Protein AF-A0A521IRU8-F1 (afdb_monomer)

Mean predicted aligned error: 8.03 Å

Secondary structure (DSSP, 8-state):
-------SS-HHHHHHHHHHHHHHHHHHHHHS-TTSHHHHHHHHHHHHHHHHHHHHHHHHHHH-S-HHHHHHHHHH-

Foldseek 3Di:
DPPPDPPVDDLVRLVVQLVVLCVLLVCLVPPPDPPDPVSVVSVVSNVVSVVSVVVVLVVVCVPDPDNPVVVVVVVVD

pLDDT: mean 81.01, std 11.08, range [40.91, 91.44]

Radius of gyration: 15.95 Å; Cα contacts (8 Å, |Δi|>4): 38; chains: 1; bounding box: 29×18×48 Å

Sequence (77 aa):
MQANRHLILNSFTLKIIAMSAVLIDHVALLFINPTLTIYILMRIIGRIAFILYAFFISEGVIHTKNTNKYLLRILYL

Structure (mmCIF, N/CA/C/O backbone):
data_AF-A0A521IRU8-F1
#
_entry.id   AF-A0A521IRU8-F1
#
loop_
_atom_site.group_PDB
_atom_site.id
_atom_site.type_symbol
_atom_site.label_atom_id
_atom_site.label_alt_id
_atom_site.label_comp_id
_atom_site.label_asym_id
_atom_site.label_entity_id
_atom_site.label_seq_id
_atom_site.pdbx_PDB_ins_code
_atom_site.Cartn_x
_atom_site.Cartn_y
_atom_site.Cartn_z
_atom_site.occupancy
_atom_site.B_iso_or_equiv
_atom_site.auth_seq_id
_atom_site.auth_comp_id
_atom_site.auth_asym_id
_atom_site.auth_atom_id
_atom_site.pdbx_PDB_model_num
ATOM 1 N N . MET A 1 1 ? -6.288 -9.324 24.864 1.00 40.91 1 MET A N 1
ATOM 2 C CA . MET A 1 1 ? -5.168 -10.261 25.082 1.00 40.91 1 MET A CA 1
ATOM 3 C C . MET A 1 1 ? -4.078 -9.898 24.089 1.00 40.91 1 MET A C 1
ATOM 5 O O . MET A 1 1 ? -4.203 -10.226 22.919 1.00 40.91 1 MET A O 1
ATOM 9 N N . GLN A 1 2 ? -3.092 -9.110 24.526 1.00 48.66 2 GLN A N 1
ATOM 10 C CA . GLN A 1 2 ? -1.926 -8.746 23.719 1.00 48.66 2 GLN A CA 1
ATOM 11 C C . GLN A 1 2 ? -1.041 -9.987 23.605 1.00 48.66 2 GLN A C 1
ATOM 13 O O . GLN A 1 2 ? -0.358 -10.362 24.555 1.00 48.66 2 GLN A O 1
ATOM 18 N N . ALA A 1 3 ? -1.128 -10.681 22.474 1.00 46.38 3 ALA A N 1
ATOM 19 C CA . ALA A 1 3 ? -0.208 -11.760 22.176 1.00 46.38 3 ALA A CA 1
ATOM 20 C C . ALA A 1 3 ? 1.146 -11.131 21.837 1.00 46.38 3 ALA A C 1
ATOM 22 O O . ALA A 1 3 ? 1.291 -10.495 20.796 1.00 46.38 3 ALA A O 1
ATOM 23 N N . ASN A 1 4 ? 2.122 -11.315 22.727 1.00 51.75 4 ASN A N 1
ATOM 24 C CA . ASN A 1 4 ? 3.546 -11.143 22.455 1.00 51.75 4 ASN A CA 1
ATOM 25 C C . ASN A 1 4 ? 3.940 -12.006 21.246 1.00 51.75 4 ASN A C 1
ATOM 27 O O . ASN A 1 4 ? 4.397 -13.138 21.398 1.00 51.75 4 ASN A O 1
ATOM 31 N N . ARG A 1 5 ? 3.745 -11.497 20.030 1.00 55.84 5 ARG A N 1
ATOM 32 C CA . ARG A 1 5 ? 4.386 -12.043 18.840 1.00 55.84 5 ARG A CA 1
ATOM 33 C C . ARG A 1 5 ? 5.555 -11.133 18.517 1.00 55.84 5 ARG A C 1
ATOM 35 O O . ARG A 1 5 ? 5.378 -10.055 17.962 1.00 55.84 5 ARG A O 1
ATOM 42 N N . HIS A 1 6 ? 6.745 -11.585 18.904 1.00 51.34 6 HIS A N 1
ATOM 43 C CA . HIS A 1 6 ? 8.022 -11.092 18.400 1.00 51.34 6 HIS A CA 1
ATOM 44 C C . HIS A 1 6 ? 8.053 -11.297 16.875 1.00 51.34 6 HIS A C 1
ATOM 46 O O . HIS A 1 6 ? 8.623 -12.259 16.364 1.00 51.34 6 HIS A O 1
ATOM 52 N N . LEU A 1 7 ? 7.392 -10.417 16.124 1.00 59.09 7 LEU A N 1
ATOM 53 C CA . LEU A 1 7 ? 7.748 -10.209 14.732 1.00 59.09 7 LEU A CA 1
ATOM 54 C C . LEU A 1 7 ? 9.147 -9.599 14.773 1.00 59.09 7 LEU A C 1
ATOM 56 O O . LEU A 1 7 ? 9.371 -8.577 15.415 1.00 59.09 7 LEU A O 1
ATOM 60 N N . ILE A 1 8 ? 10.104 -10.261 14.127 1.00 60.19 8 ILE A N 1
ATOM 61 C CA . ILE A 1 8 ? 11.516 -9.846 14.070 1.00 60.19 8 ILE A CA 1
ATOM 62 C C . ILE A 1 8 ? 11.649 -8.411 13.506 1.00 60.19 8 ILE A C 1
ATOM 64 O O . ILE A 1 8 ? 12.654 -7.738 13.714 1.00 60.19 8 ILE A O 1
ATOM 68 N N . LEU A 1 9 ? 10.605 -7.915 12.832 1.00 64.38 9 LEU A N 1
ATOM 69 C CA . LEU A 1 9 ? 10.508 -6.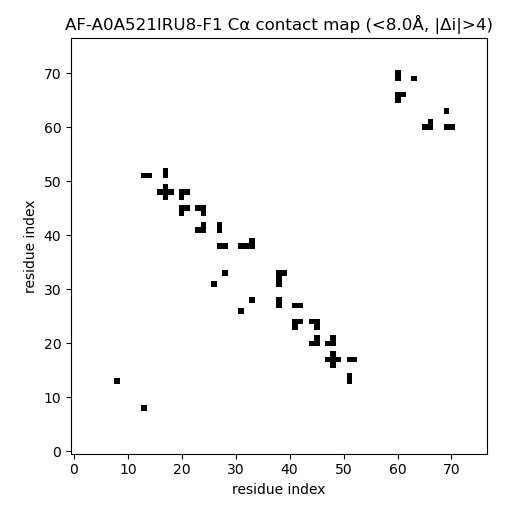587 12.247 1.00 64.38 9 LEU A CA 1
ATOM 70 C C . LEU A 1 9 ? 9.420 -5.751 12.934 1.00 64.38 9 LEU A C 1
ATOM 72 O O . LEU A 1 9 ? 8.287 -6.193 13.115 1.00 64.38 9 LEU A O 1
ATOM 76 N N . ASN A 1 10 ? 9.769 -4.506 13.259 1.00 80.38 10 ASN A N 1
ATOM 77 C CA . ASN A 1 10 ? 8.861 -3.525 13.845 1.00 80.38 10 ASN A CA 1
ATOM 78 C C . ASN A 1 10 ? 7.743 -3.145 12.852 1.00 80.38 10 ASN A C 1
ATOM 80 O O . ASN A 1 10 ? 8.015 -2.923 11.670 1.00 80.38 10 ASN A O 1
ATOM 84 N N . SER A 1 11 ? 6.503 -2.973 13.324 1.00 79.31 11 SER A N 1
ATOM 85 C CA . SER A 1 11 ? 5.353 -2.562 12.495 1.00 79.31 11 SER A CA 1
ATOM 86 C C . SER A 1 11 ? 5.602 -1.256 11.734 1.00 79.31 11 SER A C 1
ATOM 88 O O . SER A 1 11 ? 5.076 -1.057 10.641 1.00 79.31 11 SER A O 1
ATOM 90 N N . PHE A 1 12 ? 6.431 -0.368 12.288 1.00 83.62 12 PHE A N 1
ATOM 91 C CA . PHE A 1 12 ? 6.894 0.841 11.607 1.00 83.62 12 PHE A CA 1
ATOM 92 C C . PHE A 1 12 ? 7.747 0.524 10.367 1.00 83.62 12 PHE A C 1
ATOM 94 O O . PHE A 1 12 ? 7.501 1.067 9.291 1.00 83.62 12 PHE A O 1
ATOM 101 N N . THR A 1 13 ? 8.692 -0.410 10.486 1.00 86.62 13 THR A N 1
ATOM 102 C CA . THR A 1 13 ? 9.562 -0.842 9.385 1.00 86.62 13 THR A CA 1
ATOM 103 C C . THR A 1 13 ? 8.759 -1.496 8.266 1.00 86.62 13 THR A C 1
ATOM 105 O O . THR A 1 13 ? 8.953 -1.152 7.102 1.00 86.62 13 THR A O 1
ATOM 108 N N . LEU A 1 14 ? 7.802 -2.377 8.593 1.00 86.69 14 LEU A N 1
ATOM 109 C CA . LEU A 1 14 ? 6.941 -2.965 7.562 1.00 86.69 14 LEU A CA 1
ATOM 110 C C . LEU A 1 14 ? 6.117 -1.893 6.831 1.00 86.69 14 LEU A C 1
ATOM 112 O O . LEU A 1 14 ? 5.897 -2.022 5.629 1.00 86.69 14 LEU A O 1
ATOM 116 N N . LYS A 1 15 ? 5.651 -0.839 7.523 1.00 86.25 15 LYS A N 1
ATOM 117 C CA . LYS A 1 15 ? 4.880 0.241 6.878 1.00 86.25 15 LYS A CA 1
ATOM 118 C C . LYS A 1 15 ? 5.729 1.008 5.874 1.00 86.25 15 LYS A C 1
ATOM 120 O O . LYS A 1 15 ? 5.241 1.304 4.788 1.00 86.25 15 LYS A O 1
ATOM 125 N N . ILE A 1 16 ? 6.991 1.282 6.210 1.00 89.88 16 ILE A N 1
ATOM 126 C CA . ILE A 1 16 ? 7.941 1.918 5.288 1.00 89.88 16 ILE A CA 1
ATOM 127 C C . ILE A 1 16 ? 8.149 1.043 4.048 1.00 89.88 16 ILE A C 1
ATOM 129 O O . ILE A 1 16 ? 8.091 1.558 2.935 1.00 89.88 16 ILE A O 1
ATOM 133 N N . ILE A 1 17 ? 8.327 -0.270 4.229 1.00 89.75 17 ILE A N 1
ATOM 134 C CA . ILE A 1 17 ? 8.489 -1.221 3.117 1.00 89.75 17 ILE A CA 1
ATOM 135 C C . ILE A 1 17 ? 7.231 -1.265 2.237 1.00 89.75 17 ILE A C 1
ATOM 137 O O . ILE A 1 17 ? 7.330 -1.261 1.013 1.00 89.75 17 ILE A O 1
ATOM 141 N N . ALA A 1 18 ? 6.038 -1.280 2.835 1.00 89.62 18 ALA A N 1
ATOM 142 C CA . ALA A 1 18 ? 4.788 -1.266 2.077 1.00 89.62 18 ALA A CA 1
ATOM 143 C C . ALA A 1 18 ? 4.633 0.027 1.258 1.00 89.62 18 ALA A C 1
ATOM 145 O O . ALA A 1 18 ? 4.263 -0.020 0.084 1.00 89.62 18 ALA A O 1
ATOM 146 N N . MET A 1 19 ? 4.968 1.173 1.860 1.00 90.88 19 MET A N 1
ATOM 147 C CA . MET A 1 19 ? 4.870 2.479 1.210 1.00 90.88 19 MET A CA 1
ATOM 148 C C . MET A 1 19 ? 5.884 2.629 0.069 1.00 90.88 19 MET A C 1
ATOM 150 O O . MET A 1 19 ? 5.532 3.133 -0.997 1.00 90.88 19 MET A O 1
ATOM 154 N N . SER A 1 20 ? 7.118 2.148 0.253 1.00 90.69 20 SER A N 1
ATOM 155 C CA . SER A 1 20 ? 8.123 2.148 -0.814 1.00 90.69 20 SER A CA 1
ATOM 156 C C . SER A 1 20 ? 7.742 1.204 -1.957 1.00 90.69 20 SER A C 1
ATOM 158 O O . SER A 1 20 ? 7.891 1.576 -3.119 1.00 90.69 20 SER A O 1
ATOM 160 N N . ALA A 1 21 ? 7.178 0.030 -1.658 1.00 89.62 21 ALA A N 1
ATOM 161 C CA . ALA A 1 21 ? 6.723 -0.916 -2.674 1.00 89.62 21 ALA A CA 1
ATOM 162 C C . ALA A 1 21 ? 5.594 -0.343 -3.552 1.00 89.62 21 ALA A C 1
ATOM 164 O O . ALA A 1 21 ? 5.659 -0.474 -4.773 1.00 89.62 21 ALA A O 1
ATOM 165 N N . VAL A 1 22 ? 4.604 0.348 -2.967 1.00 90.81 22 VAL A N 1
ATOM 166 C CA . VAL A 1 22 ? 3.540 1.033 -3.734 1.00 90.81 22 VAL A CA 1
ATOM 167 C C . VAL A 1 22 ? 4.083 2.205 -4.559 1.00 90.81 22 VAL A C 1
ATOM 169 O O . VAL A 1 22 ? 3.635 2.430 -5.683 1.00 90.81 22 VAL A O 1
ATOM 172 N N . LEU A 1 23 ? 5.076 2.930 -4.036 1.00 91.44 23 LEU A N 1
ATOM 173 C CA . LEU A 1 23 ? 5.732 4.016 -4.766 1.00 91.44 23 LEU A CA 1
ATOM 174 C C . LEU A 1 23 ? 6.459 3.497 -6.007 1.00 91.44 23 LEU A C 1
ATOM 176 O O . LEU A 1 23 ? 6.235 4.010 -7.100 1.00 91.44 23 LEU A O 1
ATOM 180 N N . ILE A 1 24 ? 7.287 2.460 -5.853 1.00 87.50 24 ILE A N 1
ATOM 181 C CA . ILE A 1 24 ? 8.009 1.821 -6.967 1.00 87.50 24 ILE A CA 1
ATOM 182 C C . ILE A 1 24 ? 7.019 1.322 -8.024 1.00 87.50 24 ILE A C 1
ATOM 184 O O . ILE A 1 24 ? 7.227 1.506 -9.221 1.00 87.50 24 ILE A O 1
ATOM 188 N N . ASP A 1 25 ? 5.919 0.732 -7.574 1.00 87.00 25 ASP A N 1
ATOM 189 C CA . ASP A 1 25 ? 4.848 0.216 -8.411 1.00 87.00 25 ASP A CA 1
ATOM 190 C C . ASP A 1 25 ? 4.130 1.308 -9.236 1.00 87.00 25 ASP A C 1
ATOM 192 O O . ASP A 1 25 ? 3.853 1.111 -10.424 1.00 87.00 25 ASP A O 1
ATOM 196 N N . HIS A 1 26 ? 3.864 2.476 -8.643 1.00 88.56 26 HIS A N 1
ATOM 197 C CA . HIS A 1 26 ? 3.271 3.628 -9.336 1.00 88.56 26 HIS A CA 1
ATOM 198 C C . HIS A 1 26 ? 4.265 4.331 -10.264 1.00 88.56 26 HIS A C 1
ATOM 200 O O . HIS A 1 26 ? 3.897 4.724 -11.370 1.00 88.56 26 HIS A O 1
ATOM 206 N N . VAL A 1 27 ? 5.535 4.436 -9.863 1.00 87.62 27 VAL A N 1
ATOM 207 C CA . VAL A 1 27 ? 6.603 4.949 -10.732 1.00 87.62 27 VAL A CA 1
ATOM 208 C C . VAL A 1 27 ? 6.767 4.046 -11.956 1.00 87.62 27 VAL A C 1
ATOM 210 O O . VAL A 1 27 ? 6.856 4.551 -13.072 1.00 87.62 27 VAL A O 1
ATOM 213 N N . ALA A 1 28 ? 6.721 2.721 -11.790 1.00 85.06 28 ALA A N 1
ATOM 214 C CA . ALA A 1 28 ? 6.747 1.789 -12.916 1.00 85.06 28 ALA A CA 1
ATOM 215 C C . ALA A 1 28 ? 5.551 1.982 -13.858 1.00 85.06 28 ALA A C 1
ATOM 217 O O . ALA A 1 28 ? 5.715 1.950 -15.072 1.00 85.06 28 ALA A O 1
ATOM 218 N N . LEU A 1 29 ? 4.355 2.210 -13.310 1.00 84.62 29 LEU A N 1
ATOM 219 C CA . LEU A 1 29 ? 3.150 2.425 -14.109 1.00 84.62 29 LEU A CA 1
ATOM 220 C C . L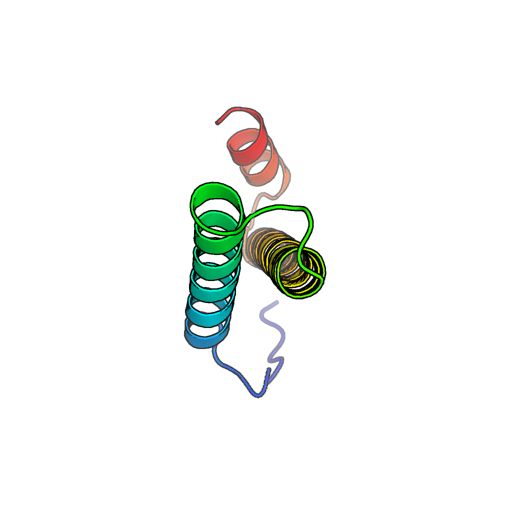EU A 1 29 ? 3.188 3.734 -14.912 1.00 84.62 29 LEU A C 1
ATOM 222 O O . LEU A 1 29 ? 2.695 3.764 -16.036 1.00 84.62 29 LEU A O 1
ATOM 226 N N . LEU A 1 30 ? 3.768 4.795 -14.348 1.00 85.56 30 LEU A N 1
ATOM 227 C CA . LEU A 1 30 ? 3.809 6.120 -14.974 1.00 85.56 30 LEU A CA 1
ATOM 228 C C . LEU A 1 30 ? 4.997 6.311 -15.926 1.00 85.56 30 LEU A C 1
ATOM 230 O O . LEU A 1 30 ? 4.855 6.994 -16.937 1.00 85.56 30 LEU A O 1
ATOM 234 N N . PHE A 1 31 ? 6.162 5.738 -15.610 1.00 84.50 31 PHE A N 1
ATOM 235 C CA . PHE A 1 31 ? 7.414 6.039 -16.316 1.00 84.50 31 PHE A CA 1
ATOM 236 C C . PHE A 1 31 ? 7.950 4.888 -17.173 1.00 84.50 31 PHE A C 1
ATOM 238 O O . PHE A 1 31 ? 8.806 5.131 -18.024 1.00 84.50 31 PHE A O 1
ATOM 245 N N . ILE A 1 32 ? 7.491 3.646 -16.980 1.00 83.06 32 ILE A N 1
ATOM 246 C CA . ILE A 1 32 ? 8.042 2.483 -17.690 1.00 83.06 32 ILE A CA 1
ATOM 247 C C . ILE A 1 32 ? 7.063 1.985 -18.745 1.00 83.06 32 ILE A C 1
ATOM 249 O O . ILE A 1 32 ? 5.885 1.755 -18.487 1.00 83.06 32 ILE A O 1
ATOM 253 N N . ASN A 1 33 ? 7.587 1.773 -19.953 1.00 80.62 33 ASN A N 1
ATOM 254 C CA . ASN A 1 33 ? 6.816 1.225 -21.055 1.00 80.62 33 ASN A CA 1
ATOM 255 C C . ASN A 1 33 ? 6.402 -0.233 -20.747 1.00 80.62 33 ASN A C 1
ATOM 257 O O . ASN A 1 33 ? 7.274 -1.052 -20.436 1.00 80.62 33 ASN A O 1
ATOM 261 N N . PRO A 1 34 ? 5.109 -0.586 -20.880 1.00 78.50 34 PRO A N 1
ATOM 262 C CA . PRO A 1 34 ? 4.584 -1.914 -20.542 1.00 78.50 34 PRO A CA 1
ATOM 263 C C . PRO A 1 34 ? 5.192 -3.063 -21.359 1.00 78.50 34 PRO A C 1
ATOM 265 O O . PRO A 1 34 ? 5.054 -4.224 -20.984 1.00 78.50 34 PRO A O 1
ATOM 268 N N . THR A 1 35 ? 5.888 -2.754 -22.454 1.00 78.94 35 THR A N 1
ATOM 269 C CA . THR A 1 35 ? 6.555 -3.742 -23.316 1.00 78.94 35 THR A CA 1
ATOM 270 C C . THR A 1 35 ? 7.854 -4.290 -22.704 1.00 78.94 35 THR A C 1
ATOM 272 O O . THR A 1 35 ? 8.334 -5.342 -23.122 1.00 78.94 35 THR A O 1
ATOM 275 N N . LEU A 1 36 ? 8.447 -3.613 -21.711 1.00 84.75 36 LEU A N 1
ATOM 276 C CA . LEU A 1 36 ? 9.652 -4.112 -21.044 1.00 84.75 36 LEU A CA 1
ATOM 277 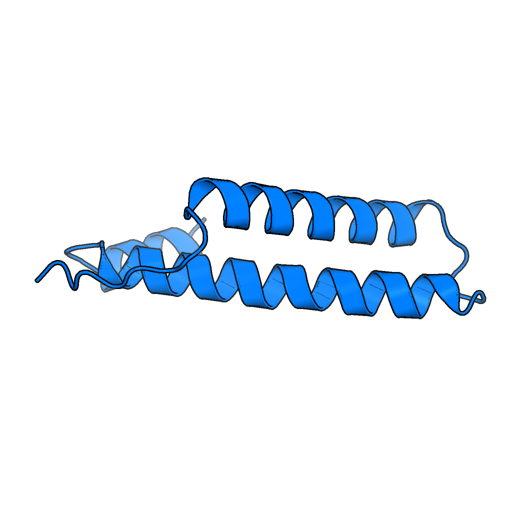C C . LEU A 1 36 ? 9.322 -5.134 -19.949 1.00 84.75 36 LEU A C 1
ATOM 279 O O . LEU A 1 36 ? 8.495 -4.890 -19.075 1.00 84.75 36 LEU A O 1
ATOM 283 N N . THR A 1 37 ? 10.104 -6.212 -19.876 1.00 83.69 37 THR A N 1
ATOM 284 C CA . THR A 1 37 ? 10.02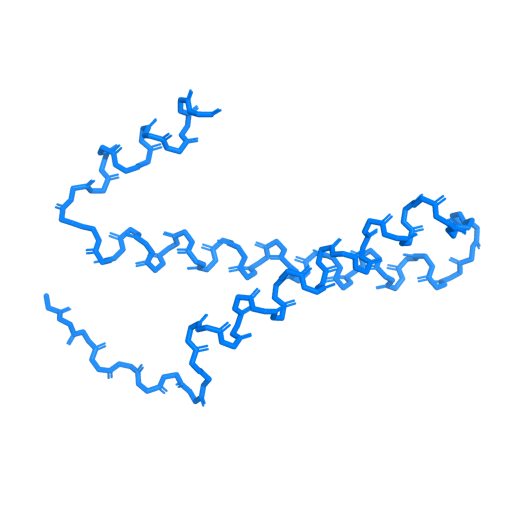6 -7.226 -18.806 1.00 83.69 37 THR A CA 1
ATOM 285 C C . THR A 1 37 ? 10.161 -6.634 -17.393 1.00 83.69 37 THR A C 1
ATOM 287 O O . THR A 1 37 ? 9.566 -7.146 -16.445 1.00 83.69 37 THR A O 1
ATOM 290 N N . ILE A 1 38 ? 10.890 -5.519 -17.238 1.00 81.81 38 ILE A N 1
ATOM 291 C CA . ILE A 1 38 ? 11.048 -4.828 -15.948 1.00 81.81 38 ILE A CA 1
ATOM 292 C C . ILE A 1 38 ? 9.712 -4.289 -15.407 1.00 81.81 38 ILE A C 1
ATOM 294 O O . ILE A 1 38 ? 9.503 -4.289 -14.196 1.00 81.81 38 ILE A O 1
ATOM 298 N N . TYR A 1 39 ? 8.775 -3.913 -16.287 1.00 85.75 39 TYR A N 1
ATOM 299 C CA . TYR A 1 39 ? 7.440 -3.453 -15.902 1.00 85.75 39 TYR A CA 1
ATOM 300 C C . TYR A 1 39 ? 6.675 -4.551 -15.154 1.00 85.75 39 TYR A C 1
ATOM 302 O O . TYR A 1 39 ? 6.128 -4.318 -14.075 1.00 85.75 39 TYR A O 1
ATOM 310 N N . ILE A 1 40 ? 6.695 -5.777 -15.688 1.00 83.44 40 ILE A N 1
ATOM 311 C CA . ILE A 1 40 ? 6.028 -6.938 -15.082 1.00 83.44 40 ILE A CA 1
ATOM 312 C C . ILE A 1 40 ? 6.638 -7.250 -13.712 1.00 83.44 40 ILE A C 1
ATOM 314 O O . ILE A 1 40 ? 5.900 -7.454 -12.748 1.00 83.44 40 ILE A O 1
ATOM 318 N N . LEU A 1 41 ? 7.970 -7.229 -13.600 1.00 85.69 41 LEU A N 1
ATOM 319 C CA . LEU A 1 41 ? 8.663 -7.445 -12.326 1.00 85.69 41 LEU A CA 1
ATOM 320 C C . LEU A 1 41 ? 8.265 -6.399 -11.276 1.00 85.69 41 LEU A C 1
ATOM 322 O O . LEU A 1 41 ? 7.943 -6.756 -10.142 1.00 85.69 41 LEU A O 1
ATOM 326 N N . MET A 1 42 ? 8.208 -5.121 -11.651 1.00 82.75 42 MET A N 1
ATOM 327 C CA . MET A 1 42 ? 7.796 -4.052 -10.736 1.00 82.75 42 MET A CA 1
ATOM 328 C C . MET A 1 42 ? 6.321 -4.167 -10.329 1.00 82.75 42 MET A C 1
ATOM 330 O O . MET A 1 42 ? 6.007 -3.950 -9.159 1.00 82.75 42 MET A O 1
ATOM 334 N N . ARG A 1 43 ? 5.426 -4.614 -11.225 1.00 84.38 43 ARG A N 1
ATOM 335 C CA . ARG A 1 43 ? 4.029 -4.914 -10.848 1.00 84.38 43 ARG A CA 1
ATOM 336 C C . ARG A 1 43 ? 3.912 -6.088 -9.884 1.00 84.38 43 ARG A C 1
ATOM 338 O O . ARG A 1 43 ? 3.034 -6.069 -9.022 1.00 84.38 43 ARG A O 1
ATOM 345 N N . ILE A 1 44 ? 4.759 -7.112 -10.004 1.00 87.00 44 ILE A N 1
ATOM 346 C CA . ILE A 1 44 ? 4.783 -8.227 -9.043 1.00 87.00 44 ILE A CA 1
ATOM 347 C C . ILE A 1 44 ? 5.190 -7.712 -7.658 1.00 87.00 44 ILE A C 1
ATOM 349 O O . ILE A 1 44 ? 4.540 -8.054 -6.670 1.00 87.00 44 ILE A O 1
ATOM 353 N N . ILE A 1 45 ? 6.191 -6.831 -7.584 1.00 86.06 45 ILE A N 1
ATOM 354 C CA . ILE A 1 45 ? 6.605 -6.192 -6.325 1.00 86.06 45 ILE A CA 1
ATOM 355 C C . ILE A 1 45 ? 5.455 -5.367 -5.730 1.00 86.06 45 ILE A C 1
ATOM 357 O O . ILE A 1 45 ? 5.170 -5.478 -4.537 1.00 86.06 45 ILE A O 1
ATOM 361 N N . GLY A 1 46 ? 4.719 -4.613 -6.548 1.00 84.56 46 GLY A N 1
ATOM 362 C CA . GLY A 1 46 ? 3.538 -3.884 -6.082 1.00 84.56 46 GLY A CA 1
ATOM 363 C C . GLY A 1 46 ? 2.424 -4.769 -5.524 1.00 84.56 46 GLY A C 1
ATOM 364 O O . GLY A 1 46 ? 1.726 -4.374 -4.591 1.00 84.56 46 GLY A O 1
ATOM 365 N N . ARG A 1 47 ? 2.277 -6.008 -6.011 1.00 87.75 47 ARG A N 1
ATOM 366 C CA . ARG A 1 47 ? 1.324 -6.971 -5.423 1.00 87.75 47 ARG A CA 1
ATOM 367 C C . ARG A 1 47 ? 1.719 -7.397 -4.010 1.00 87.75 47 ARG A C 1
ATOM 369 O O . ARG A 1 47 ? 0.838 -7.674 -3.200 1.00 87.75 47 ARG A O 1
ATOM 376 N N . ILE A 1 48 ? 3.010 -7.398 -3.680 1.00 88.06 48 ILE A N 1
ATOM 377 C CA . ILE A 1 48 ? 3.474 -7.652 -2.308 1.00 88.06 48 ILE A CA 1
ATOM 378 C C . ILE A 1 48 ? 3.031 -6.512 -1.383 1.00 88.06 48 ILE A C 1
ATOM 380 O O . ILE A 1 48 ? 2.610 -6.775 -0.256 1.00 88.06 48 ILE A O 1
ATOM 384 N N . ALA A 1 49 ? 3.028 -5.263 -1.868 1.00 88.75 49 ALA A N 1
ATOM 385 C CA . ALA A 1 49 ? 2.505 -4.126 -1.108 1.00 88.75 49 ALA A CA 1
ATOM 386 C C . ALA A 1 49 ? 1.043 -4.357 -0.698 1.00 88.75 49 ALA A C 1
ATOM 388 O O . ALA A 1 49 ? 0.686 -4.131 0.455 1.00 88.75 49 ALA A O 1
ATOM 389 N N . PHE A 1 50 ? 0.214 -4.892 -1.601 1.00 87.69 50 PHE A N 1
ATOM 390 C CA . PHE A 1 50 ? -1.175 -5.236 -1.287 1.00 87.69 50 PHE A CA 1
ATOM 391 C C . PHE A 1 50 ? -1.289 -6.259 -0.144 1.00 87.69 50 PHE A C 1
ATOM 393 O O . PHE A 1 50 ? -2.073 -6.054 0.782 1.00 87.69 50 PHE A O 1
ATOM 400 N N . ILE A 1 51 ? -0.474 -7.321 -0.160 1.00 88.44 51 ILE A N 1
ATOM 401 C CA . ILE A 1 51 ? -0.450 -8.332 0.914 1.00 88.44 51 ILE A CA 1
ATOM 402 C C . ILE A 1 51 ? -0.049 -7.691 2.253 1.00 88.44 51 ILE A C 1
ATOM 404 O O . ILE A 1 51 ? -0.652 -7.985 3.286 1.00 88.44 51 ILE A O 1
ATOM 408 N N . LEU A 1 52 ? 0.920 -6.770 2.240 1.00 90.19 52 LEU A N 1
ATOM 409 C CA . LEU A 1 52 ? 1.340 -6.029 3.434 1.00 90.19 52 LEU A CA 1
ATOM 410 C C . LEU A 1 52 ? 0.230 -5.114 3.973 1.00 90.19 52 LEU A C 1
ATOM 412 O O . LEU A 1 52 ? 0.009 -5.061 5.183 1.00 90.19 52 LEU A O 1
ATOM 416 N N . TYR A 1 53 ? -0.511 -4.428 3.101 1.00 88.19 53 TYR A N 1
ATOM 417 C CA . TYR A 1 53 ? -1.655 -3.616 3.522 1.00 88.19 53 TYR A CA 1
ATOM 418 C C . TYR A 1 53 ? -2.790 -4.468 4.100 1.00 88.19 53 TYR A C 1
ATOM 420 O O . TYR A 1 53 ? -3.348 -4.105 5.137 1.00 88.19 53 TYR A O 1
ATOM 428 N N . ALA A 1 54 ? -3.086 -5.627 3.505 1.00 88.81 54 ALA A N 1
ATOM 429 C CA . ALA A 1 54 ? -4.057 -6.573 4.056 1.00 88.81 54 ALA A CA 1
ATOM 430 C C . ALA A 1 54 ? -3.638 -7.072 5.452 1.00 88.81 54 ALA A C 1
ATOM 432 O O . ALA A 1 54 ? -4.463 -7.132 6.367 1.00 88.81 54 ALA A O 1
ATOM 433 N N . PHE A 1 55 ? -2.345 -7.347 5.647 1.00 87.88 55 PHE A N 1
ATOM 434 C CA . PHE A 1 55 ? -1.791 -7.678 6.958 1.00 87.88 55 PHE A CA 1
ATOM 435 C C . PHE A 1 55 ? -2.003 -6.544 7.976 1.00 87.88 55 PHE A C 1
ATOM 437 O O . PHE A 1 55 ? -2.468 -6.801 9.086 1.00 87.88 55 PHE A O 1
ATOM 444 N N . PHE A 1 56 ? -1.761 -5.283 7.603 1.00 86.06 56 PHE A N 1
ATOM 445 C CA . PHE A 1 56 ? -2.013 -4.152 8.505 1.00 86.06 56 PHE A CA 1
ATOM 446 C C . PHE A 1 56 ? -3.483 -3.967 8.871 1.00 86.06 56 PHE A C 1
ATOM 448 O O . PHE A 1 56 ? -3.774 -3.585 10.005 1.00 86.06 56 PHE A O 1
ATOM 455 N N . ILE A 1 57 ? -4.404 -4.244 7.946 1.00 85.81 57 ILE A N 1
ATOM 456 C CA . ILE A 1 57 ? -5.841 -4.226 8.241 1.00 85.81 57 ILE A CA 1
ATOM 457 C C . ILE A 1 57 ? -6.166 -5.311 9.273 1.00 85.81 57 ILE A C 1
ATOM 459 O O . ILE A 1 57 ? -6.831 -5.021 10.267 1.00 85.81 57 ILE A O 1
ATOM 463 N N . SER A 1 58 ? -5.647 -6.531 9.093 1.00 85.25 58 SER A N 1
ATOM 464 C CA . SER A 1 58 ? -5.820 -7.628 10.056 1.00 85.25 58 SER A CA 1
ATOM 465 C C . SER A 1 58 ? -5.274 -7.270 11.444 1.00 85.25 58 SER A C 1
ATOM 467 O O . SER A 1 58 ? -5.966 -7.443 12.447 1.00 85.25 58 SER A O 1
ATOM 469 N N . GLU A 1 59 ? -4.068 -6.706 11.520 1.00 84.38 59 GLU A N 1
ATOM 470 C CA . GLU A 1 59 ? -3.484 -6.227 12.781 1.00 84.38 59 GLU A CA 1
ATOM 471 C C . GLU A 1 59 ? -4.334 -5.124 13.433 1.00 84.38 59 GLU A C 1
ATOM 473 O O . GLU A 1 59 ? -4.537 -5.127 14.651 1.00 84.38 59 GLU A O 1
ATOM 478 N N . GLY A 1 60 ? -4.888 -4.207 1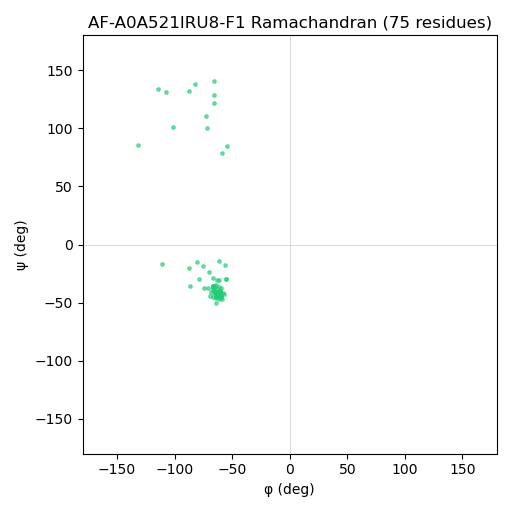2.633 1.00 82.44 60 GLY A N 1
ATOM 479 C CA . GLY A 1 60 ? -5.787 -3.147 13.094 1.00 82.44 60 GLY A CA 1
ATOM 480 C C . GLY A 1 60 ? -7.107 -3.671 13.665 1.00 82.44 60 GLY A C 1
ATOM 481 O O . GLY A 1 60 ? -7.598 -3.131 14.661 1.00 82.44 60 GLY A O 1
ATOM 482 N N . VAL A 1 61 ? -7.647 -4.747 13.084 1.00 82.75 61 VAL A N 1
ATOM 483 C CA . VAL A 1 61 ? -8.837 -5.456 13.582 1.00 82.75 61 VAL A CA 1
ATOM 484 C C . VAL A 1 61 ? -8.538 -6.127 14.924 1.00 82.75 61 VAL A C 1
ATOM 486 O O .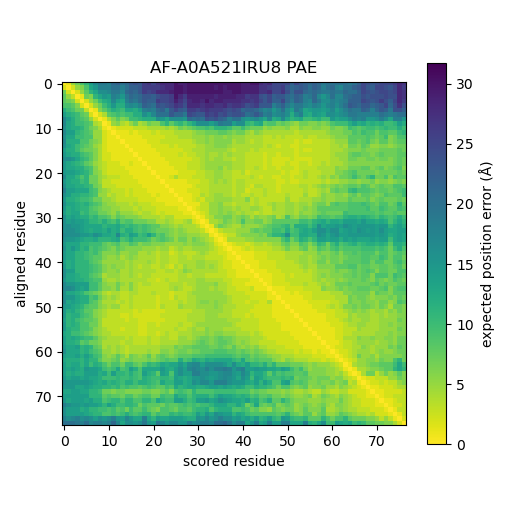 VAL A 1 61 ? -9.320 -5.968 15.857 1.00 82.75 61 VAL A O 1
ATOM 489 N N . ILE A 1 62 ? -7.399 -6.813 15.056 1.00 80.75 62 ILE A N 1
ATOM 490 C CA . ILE A 1 62 ? -7.004 -7.514 16.293 1.00 80.75 62 ILE A CA 1
ATOM 491 C C . ILE A 1 62 ? -6.789 -6.535 17.459 1.00 80.75 62 ILE A C 1
ATOM 493 O O . ILE A 1 62 ? -7.165 -6.825 18.596 1.00 80.75 62 ILE A O 1
ATOM 497 N 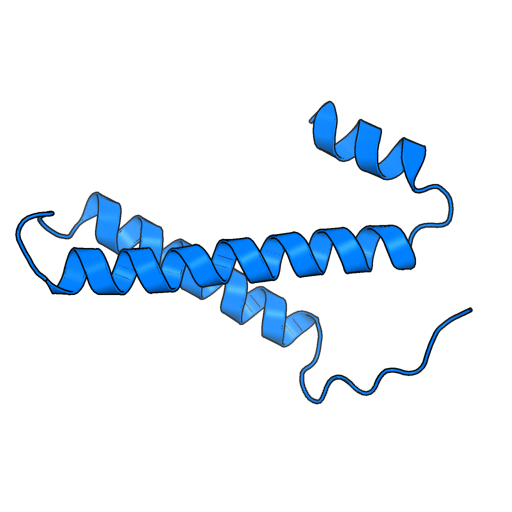N . HIS A 1 63 ? -6.208 -5.364 17.189 1.00 80.31 63 HIS A N 1
ATOM 498 C CA . HIS A 1 63 ? -5.965 -4.337 18.209 1.00 80.31 63 HIS A CA 1
ATOM 499 C C . HIS A 1 63 ? -7.205 -3.492 18.538 1.00 80.31 63 HIS A C 1
ATOM 501 O O . HIS A 1 63 ? -7.238 -2.800 19.558 1.00 80.31 63 HIS A O 1
ATOM 507 N N . THR A 1 64 ? -8.237 -3.540 17.698 1.00 81.81 64 THR A N 1
ATOM 508 C CA . THR A 1 64 ? -9.474 -2.787 17.888 1.00 81.81 64 THR A CA 1
ATOM 509 C C . THR A 1 64 ? -10.468 -3.561 18.752 1.00 81.81 64 THR A C 1
ATOM 511 O O . THR A 1 64 ? -10.809 -4.707 18.485 1.00 81.81 64 THR A O 1
ATOM 514 N N . LYS A 1 65 ? -11.043 -2.888 19.757 1.00 75.12 65 LYS A N 1
ATOM 515 C CA . LYS A 1 65 ? -12.093 -3.460 20.621 1.00 75.12 65 LYS A CA 1
ATOM 516 C C . LYS A 1 65 ? -13.443 -3.660 19.905 1.00 75.12 65 LYS A C 1
ATOM 518 O O . LYS A 1 65 ? -14.256 -4.457 20.356 1.00 75.12 65 LYS A O 1
ATOM 523 N N . ASN A 1 66 ? -13.713 -2.922 18.824 1.00 81.94 66 ASN A N 1
ATOM 524 C CA . ASN A 1 66 ? -14.965 -2.996 18.061 1.00 81.94 66 ASN A CA 1
ATOM 525 C C . ASN A 1 66 ? -14.699 -3.106 16.550 1.00 81.94 66 ASN A C 1
ATOM 527 O O . ASN A 1 66 ? -14.661 -2.109 15.826 1.00 81.94 66 ASN A O 1
ATOM 531 N N . THR A 1 67 ? -14.490 -4.339 16.098 1.00 79.69 67 THR A N 1
ATOM 532 C CA . THR A 1 67 ? -14.113 -4.693 14.722 1.00 79.69 67 THR A CA 1
ATOM 533 C C . THR A 1 67 ? -15.160 -4.263 13.695 1.00 79.69 67 THR A C 1
ATOM 535 O O . THR A 1 67 ? -14.802 -3.703 12.663 1.00 79.69 67 THR A O 1
ATOM 538 N N . ASN A 1 68 ? -16.451 -4.416 14.006 1.00 77.44 68 ASN A N 1
ATOM 539 C CA . ASN A 1 68 ? -17.552 -4.041 13.113 1.00 77.44 68 ASN A CA 1
ATOM 540 C C . ASN A 1 68 ? -17.575 -2.536 12.814 1.00 77.44 68 ASN A C 1
ATOM 542 O O . ASN A 1 68 ? -17.720 -2.142 11.660 1.00 77.44 68 ASN A O 1
ATOM 546 N N . LYS A 1 69 ? -17.370 -1.680 13.828 1.00 81.44 69 LYS A N 1
ATOM 547 C CA . LYS A 1 69 ? -17.261 -0.226 13.605 1.00 81.44 69 LYS A CA 1
ATOM 548 C C . LYS A 1 69 ? -16.013 0.146 12.804 1.00 81.44 69 LYS A C 1
ATOM 550 O O . LYS A 1 69 ? -16.063 1.082 12.015 1.00 81.44 69 LYS A O 1
ATOM 555 N N . TYR A 1 70 ? -14.905 -0.564 13.005 1.00 83.81 70 TYR A N 1
ATOM 556 C CA . TYR A 1 70 ? -13.664 -0.322 12.268 1.00 83.81 70 TYR A CA 1
ATOM 557 C C . TYR A 1 70 ? -13.780 -0.710 10.790 1.00 83.81 70 TYR A C 1
ATOM 559 O O . TYR A 1 70 ? -13.416 0.089 9.932 1.00 83.81 70 TYR A O 1
ATOM 567 N N . LEU A 1 71 ? -14.367 -1.870 10.485 1.00 82.75 71 LEU A N 1
ATOM 568 C CA . LEU A 1 71 ? -14.622 -2.292 9.105 1.00 82.75 71 LEU A CA 1
A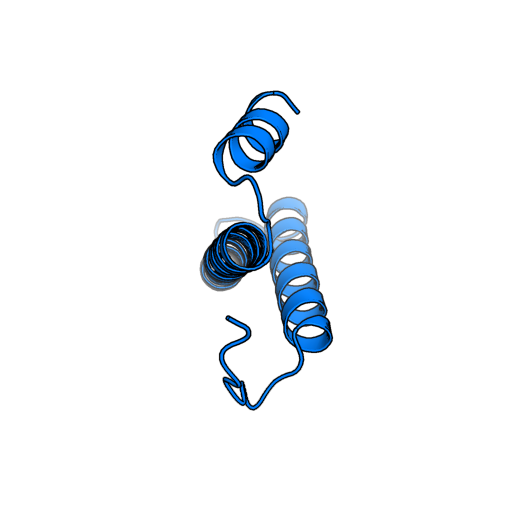TOM 569 C C . LEU A 1 71 ? -15.629 -1.375 8.402 1.00 82.75 71 LEU A C 1
ATOM 571 O O . LEU A 1 71 ? -15.374 -0.966 7.274 1.00 82.75 71 LEU A O 1
ATOM 575 N N . LEU A 1 72 ? -16.718 -0.978 9.074 1.00 85.06 72 LEU A N 1
ATOM 576 C CA . LEU A 1 72 ? -17.661 0.009 8.530 1.00 85.06 72 LEU A CA 1
ATOM 577 C C . LEU A 1 72 ? -16.985 1.353 8.244 1.00 85.06 72 LEU A C 1
ATOM 579 O O . LEU A 1 72 ? -17.291 1.987 7.241 1.00 85.06 72 LEU A O 1
ATOM 583 N N . ARG A 1 73 ? -16.042 1.778 9.092 1.00 82.50 73 ARG A N 1
ATOM 584 C CA . ARG A 1 73 ? -15.273 3.005 8.868 1.00 82.50 73 ARG A CA 1
ATOM 585 C C . ARG A 1 73 ? -14.355 2.901 7.653 1.00 82.50 73 ARG A C 1
ATOM 587 O O . ARG A 1 73 ? -14.207 3.900 6.974 1.00 82.50 73 ARG A O 1
ATOM 594 N N . ILE A 1 74 ? -13.748 1.742 7.396 1.00 82.88 74 ILE A N 1
ATOM 595 C CA . ILE A 1 74 ? -12.926 1.518 6.194 1.00 82.88 74 ILE A CA 1
ATOM 596 C C . ILE A 1 74 ? -13.795 1.445 4.935 1.00 82.88 74 ILE A C 1
ATOM 598 O O . ILE A 1 74 ? -13.368 1.912 3.895 1.00 82.88 74 ILE A O 1
ATOM 602 N N . LEU A 1 75 ? -14.986 0.849 5.023 1.00 82.88 75 LEU A N 1
ATOM 603 C CA . LEU A 1 75 ? -15.869 0.650 3.871 1.00 82.88 75 LEU A CA 1
ATOM 604 C C . LEU A 1 75 ? -16.638 1.918 3.473 1.00 82.88 75 LEU A C 1
ATOM 606 O O . LEU A 1 75 ? -17.000 2.067 2.312 1.00 82.88 75 LEU A O 1
ATOM 610 N N . TYR A 1 76 ? -16.930 2.795 4.436 1.00 82.62 76 TYR A N 1
ATOM 611 C CA . TYR A 1 76 ? -17.647 4.050 4.193 1.00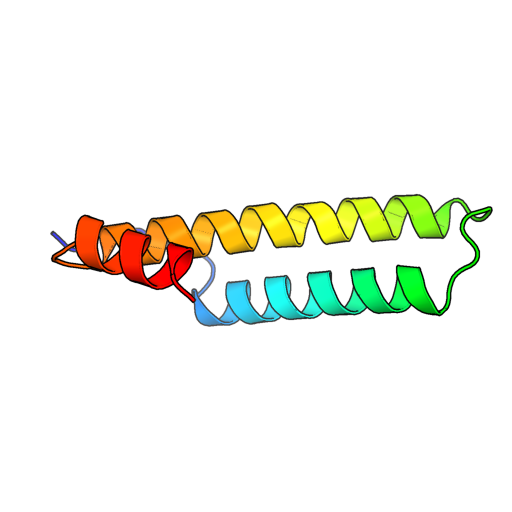 82.62 76 TYR A CA 1
ATOM 612 C C . TYR A 1 76 ? -16.727 5.226 3.810 1.00 82.62 76 TYR A C 1
ATOM 614 O O . TYR A 1 76 ? -17.217 6.213 3.264 1.00 82.62 76 TYR A O 1
ATOM 622 N N . LEU A 1 77 ? -15.427 5.150 4.122 1.00 68.69 77 LEU A N 1
ATOM 623 C CA . LEU A 1 77 ? -14.409 6.104 3.651 1.00 68.69 77 LEU A CA 1
ATOM 624 C C . LEU A 1 77 ? -14.004 5.793 2.209 1.00 68.69 77 LEU A C 1
ATOM 626 O O . LEU A 1 77 ? -13.784 6.773 1.467 1.00 68.69 77 LEU A O 1
#

Solvent-accessible surface area (backbone atoms only — not comparable to full-atom values): 4478 Å² total; per-residue (Å²): 134,87,74,89,67,86,60,97,61,55,73,68,57,55,49,53,53,30,53,50,28,44,48,51,26,49,50,33,68,75,74,43,63,81,88,41,72,66,36,58,54,36,50,55,48,25,53,52,19,52,56,49,50,54,50,51,51,52,52,52,41,73,74,40,96,54,45,69,64,51,52,49,53,64,72,73,104